Protein AF-A0A962JRB9-F1 (afdb_monomer_lite)

Foldseek 3Di:
DDCVVVVVVVCVVVVVVVVCCVDVVPDDDDDPADPFKDKDKDKDWAFAAFPDDKDADDPVRLVVDDPVPNDRIDGQQAGDWDWDWKDKQNHTPDTDTFFADDPSSNHIGIDTDMDIDTDDDIDMDD

pLDDT: mean 91.59, std 4.96, range [61.94, 97.88]

Sequence (126 aa):
MNKLPQYIAQIVAYGFFMFFIAYLSSSPEWNHTQPEDAMVKVSIRHPGKILGQCRDLSVAEIKNLSPNMKVPQQCPRERSPVRLRIELNDEVLFEESARPSGLQKDGVSTFYARFDIPAGN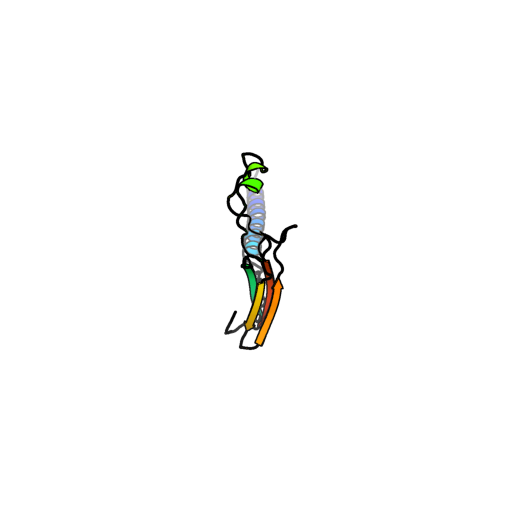HFIKA

Radius of gyration: 31.02 Å; chains: 1; bounding box: 79×18×77 Å

Structure (mmCIF, N/CA/C/O backbone):
data_AF-A0A962JRB9-F1
#
_entry.id   AF-A0A962JRB9-F1
#
loop_
_atom_site.group_PDB
_atom_site.id
_atom_site.type_symbol
_atom_site.label_atom_id
_atom_site.label_alt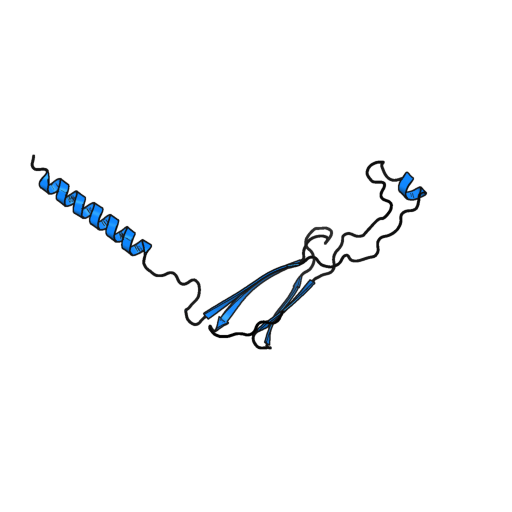_id
_atom_site.label_comp_id
_atom_site.label_asym_id
_atom_site.label_entity_id
_atom_site.label_seq_id
_atom_site.pdbx_PDB_ins_code
_atom_site.Cartn_x
_atom_site.Cartn_y
_atom_site.Cartn_z
_atom_site.occupancy
_atom_site.B_iso_or_equiv
_atom_site.auth_seq_id
_atom_site.auth_comp_id
_atom_site.auth_asym_id
_atom_site.auth_atom_id
_atom_site.pdbx_PDB_model_num
ATOM 1 N N . MET A 1 1 ? 61.220 3.311 -27.568 1.00 61.94 1 MET A N 1
ATOM 2 C CA . MET A 1 1 ? 60.109 2.343 -27.407 1.00 61.94 1 MET A CA 1
ATOM 3 C C . MET A 1 1 ? 58.822 3.021 -27.846 1.00 61.94 1 MET A C 1
ATOM 5 O O . MET A 1 1 ? 58.415 3.983 -27.204 1.00 61.94 1 MET A O 1
ATOM 9 N N . ASN A 1 2 ? 58.223 2.589 -28.956 1.00 77.75 2 ASN A N 1
ATOM 10 C CA . ASN A 1 2 ? 57.042 3.248 -29.517 1.00 77.75 2 ASN A CA 1
ATOM 11 C C . ASN A 1 2 ? 55.833 3.013 -28.603 1.00 77.75 2 ASN A C 1
ATOM 13 O O . ASN 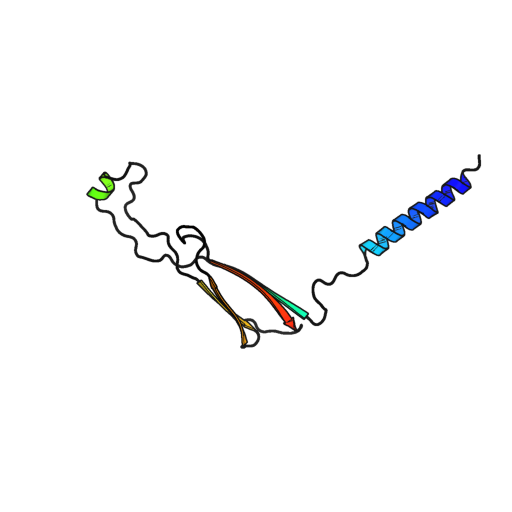A 1 2 ? 55.433 1.876 -28.381 1.00 77.75 2 ASN A O 1
ATOM 17 N N . LYS A 1 3 ? 55.264 4.095 -28.063 1.00 86.94 3 LYS A N 1
ATOM 18 C CA . LYS A 1 3 ? 54.078 4.072 -27.187 1.00 86.94 3 LYS A CA 1
ATOM 19 C C . LYS A 1 3 ? 52.758 3.927 -27.956 1.00 86.94 3 LYS A C 1
ATOM 21 O O . LYS A 1 3 ? 51.720 3.680 -27.357 1.00 86.94 3 LYS A O 1
ATOM 26 N N . LEU A 1 4 ? 52.809 4.030 -29.283 1.00 91.81 4 LEU A N 1
ATOM 27 C CA . LEU A 1 4 ? 51.666 3.906 -30.185 1.00 91.81 4 LEU A CA 1
ATOM 28 C C . LEU A 1 4 ? 50.820 2.626 -29.969 1.00 91.81 4 LEU A C 1
ATOM 30 O O . LEU A 1 4 ? 49.617 2.768 -29.769 1.00 91.81 4 LEU A O 1
ATOM 34 N N . PRO A 1 5 ? 51.387 1.399 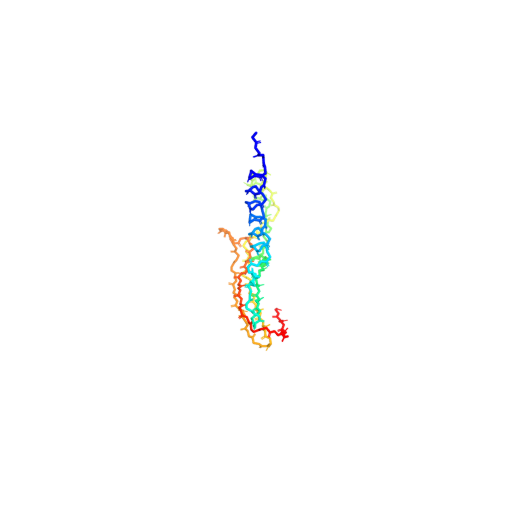-29.926 1.00 93.19 5 PRO A N 1
ATOM 35 C CA . PRO A 1 5 ? 50.598 0.188 -29.672 1.00 93.19 5 PRO A CA 1
ATOM 36 C C . PRO A 1 5 ? 49.934 0.179 -28.289 1.00 93.19 5 PRO A C 1
ATOM 38 O O . PRO A 1 5 ? 48.827 -0.332 -28.143 1.00 93.19 5 PRO A O 1
ATOM 41 N N . GLN A 1 6 ? 50.579 0.779 -27.283 1.00 92.12 6 GLN A N 1
ATOM 42 C CA . GLN A 1 6 ? 50.030 0.880 -25.932 1.00 92.12 6 GLN A CA 1
ATOM 43 C C . GLN A 1 6 ? 48.788 1.783 -25.907 1.00 92.12 6 GLN A C 1
ATOM 45 O O . GLN A 1 6 ? 47.772 1.404 -25.331 1.00 92.12 6 GLN A O 1
ATOM 50 N N . TYR A 1 7 ? 48.845 2.945 -26.567 1.00 95.88 7 TYR A N 1
ATOM 51 C CA . TYR A 1 7 ? 47.695 3.847 -26.651 1.00 95.88 7 TYR A CA 1
ATOM 52 C C . TYR A 1 7 ? 46.540 3.249 -27.455 1.00 95.88 7 TYR A C 1
ATOM 54 O O . TYR A 1 7 ? 45.390 3.393 -27.050 1.00 95.88 7 TYR A O 1
ATOM 62 N N . ILE A 1 8 ? 46.830 2.524 -28.541 1.00 96.44 8 ILE A N 1
ATOM 63 C CA . ILE A 1 8 ? 45.797 1.821 -29.316 1.00 96.44 8 ILE A CA 1
ATOM 64 C C . ILE A 1 8 ? 45.084 0.790 -28.435 1.00 96.44 8 ILE A C 1
ATOM 66 O O . ILE A 1 8 ? 43.860 0.812 -28.345 1.00 96.44 8 ILE A O 1
ATOM 70 N N . ALA A 1 9 ? 45.831 -0.067 -27.732 1.00 95.56 9 ALA A N 1
ATOM 71 C CA . ALA A 1 9 ? 45.240 -1.067 -26.844 1.00 95.56 9 ALA A CA 1
ATOM 72 C C . ALA A 1 9 ? 44.392 -0.431 -25.728 1.00 95.56 9 ALA A C 1
ATOM 74 O O . ALA A 1 9 ? 43.319 -0.936 -25.403 1.00 95.56 9 ALA A O 1
ATOM 75 N N . GLN A 1 10 ? 44.839 0.699 -25.175 1.00 96.00 10 GLN A N 1
ATOM 76 C CA . GLN A 1 10 ? 44.117 1.415 -24.126 1.00 96.00 10 GLN A CA 1
ATOM 77 C C . GLN A 1 10 ? 42.813 2.046 -24.636 1.00 96.00 10 GLN A C 1
ATOM 79 O O . GLN A 1 10 ? 41.786 1.924 -23.972 1.00 96.00 10 GLN A O 1
ATOM 84 N N . ILE A 1 11 ? 42.825 2.662 -25.824 1.00 97.56 11 ILE A N 1
ATOM 85 C CA . ILE A 1 11 ? 41.616 3.202 -26.467 1.00 97.56 11 ILE A CA 1
ATOM 86 C C . ILE A 1 11 ? 40.620 2.079 -26.754 1.00 97.56 11 ILE A C 1
ATOM 88 O O . ILE A 1 11 ? 39.436 2.235 -26.474 1.00 97.56 11 ILE A O 1
ATOM 92 N N . VAL A 1 12 ? 41.087 0.937 -27.264 1.00 97.88 12 VAL A N 1
ATOM 93 C CA . VAL A 1 12 ? 40.224 -0.221 -27.539 1.00 97.88 12 VAL A CA 1
ATOM 94 C C . VAL A 1 12 ? 39.605 -0.755 -26.246 1.00 97.88 12 VAL A C 1
ATOM 96 O O . VAL A 1 12 ? 38.391 -0.936 -26.182 1.00 97.88 12 VAL A O 1
ATOM 99 N N . ALA A 1 13 ? 40.411 -0.956 -25.201 1.00 97.31 13 ALA A N 1
ATOM 100 C CA . ALA A 1 13 ? 39.934 -1.481 -23.926 1.00 97.31 13 ALA A CA 1
ATOM 101 C C . ALA A 1 13 ? 38.920 -0.542 -23.254 1.00 97.31 13 ALA A C 1
ATOM 103 O O . ALA A 1 13 ? 37.847 -0.982 -22.840 1.00 97.31 13 ALA A O 1
ATOM 104 N N . TYR A 1 14 ? 39.223 0.756 -23.177 1.00 97.69 14 TYR A N 1
ATOM 105 C CA . TYR A 1 14 ? 38.309 1.728 -22.579 1.00 97.69 14 TYR A CA 1
ATOM 106 C C . TYR A 1 14 ? 37.089 2.013 -23.446 1.00 97.69 14 TYR A C 1
ATOM 108 O O . TYR A 1 14 ? 36.005 2.182 -22.899 1.00 97.69 14 TYR A O 1
ATOM 116 N N . GLY A 1 15 ? 37.228 2.014 -24.772 1.00 97.81 15 GLY A N 1
ATOM 117 C CA . GLY A 1 15 ? 36.100 2.140 -25.691 1.00 97.81 15 GLY A CA 1
ATOM 118 C C . GLY A 1 15 ? 35.116 0.984 -25.533 1.00 97.81 15 GLY A C 1
ATOM 119 O O . GLY A 1 15 ? 33.917 1.215 -25.406 1.00 97.81 15 GLY A O 1
ATOM 120 N N . PHE A 1 16 ? 35.619 -0.252 -25.445 1.00 97.56 16 PHE A N 1
ATOM 121 C CA . PHE A 1 16 ? 34.787 -1.425 -25.183 1.00 97.56 16 PHE A CA 1
ATOM 122 C C . PHE A 1 16 ? 34.099 -1.327 -23.819 1.00 97.56 16 PHE A C 1
ATOM 124 O O . PHE A 1 16 ? 32.890 -1.503 -23.716 1.00 97.56 16 PHE A O 1
ATOM 131 N N . PHE A 1 17 ? 34.840 -0.968 -22.772 1.00 97.25 17 PHE A N 1
ATOM 132 C CA . PHE A 1 17 ? 34.270 -0.804 -21.436 1.00 97.25 17 PHE A CA 1
ATOM 133 C C . PHE A 1 17 ? 33.175 0.275 -21.392 1.00 97.25 17 PHE A C 1
ATOM 135 O O . PHE A 1 17 ? 32.087 0.038 -20.869 1.00 97.25 17 PHE A O 1
ATOM 142 N N . MET A 1 18 ? 33.429 1.435 -22.001 1.00 97.31 18 MET A N 1
ATOM 143 C CA . MET A 1 18 ? 32.465 2.531 -22.101 1.00 97.31 18 MET A CA 1
ATOM 144 C C . MET A 1 18 ? 31.221 2.120 -22.892 1.00 97.31 18 MET A C 1
ATOM 146 O O . MET A 1 18 ? 30.109 2.451 -22.486 1.00 97.31 18 MET A O 1
ATOM 150 N N . PHE A 1 19 ? 31.393 1.367 -23.981 1.00 96.69 19 PHE A N 1
ATOM 151 C CA . PHE A 1 19 ? 30.285 0.835 -24.770 1.00 96.69 19 PHE A CA 1
ATOM 152 C C . PHE A 1 19 ? 29.384 -0.082 -23.938 1.00 96.69 19 PHE A C 1
ATOM 154 O O . PHE A 1 19 ? 28.172 0.115 -23.923 1.00 96.69 19 PHE A O 1
ATOM 161 N N . PHE A 1 20 ? 29.958 -1.038 -23.202 1.00 96.38 20 PHE A N 1
ATOM 162 C CA . PHE A 1 20 ? 29.174 -1.948 -22.362 1.00 96.38 20 PHE A CA 1
ATOM 163 C C . PHE A 1 20 ? 28.422 -1.210 -21.261 1.00 96.38 20 PHE A C 1
ATOM 165 O O . PHE A 1 20 ? 27.249 -1.496 -21.036 1.00 96.38 20 PHE A O 1
ATOM 172 N N . ILE A 1 21 ? 29.067 -0.236 -20.612 1.00 96.25 21 ILE A N 1
ATOM 173 C CA . ILE A 1 21 ? 28.402 0.602 -19.612 1.00 96.25 21 ILE A CA 1
ATOM 174 C C . ILE A 1 21 ? 27.234 1.359 -20.242 1.00 96.25 21 ILE A C 1
ATOM 176 O O . ILE A 1 21 ? 26.132 1.323 -19.707 1.00 96.25 21 ILE A O 1
ATOM 180 N N . ALA A 1 22 ? 27.448 2.028 -21.375 1.00 95.19 22 ALA A N 1
ATOM 181 C CA . ALA A 1 22 ? 26.401 2.806 -22.028 1.00 95.19 22 ALA A CA 1
ATOM 182 C C . ALA A 1 22 ? 25.224 1.924 -22.473 1.00 95.19 22 ALA A C 1
ATOM 184 O O . ALA A 1 22 ? 24.066 2.263 -22.223 1.00 95.19 22 ALA A O 1
ATOM 185 N N . TYR A 1 23 ? 25.520 0.776 -23.085 1.00 95.62 23 TYR A N 1
ATOM 186 C CA . TYR A 1 23 ? 24.514 -0.157 -23.575 1.00 95.62 23 TYR A CA 1
ATOM 187 C C . TYR A 1 23 ? 23.703 -0.765 -22.429 1.00 95.62 23 TYR A C 1
ATOM 189 O O . TYR A 1 23 ? 22.481 -0.658 -22.436 1.00 95.62 23 TYR A O 1
ATOM 197 N N . LEU A 1 24 ? 24.363 -1.324 -21.410 1.00 94.50 24 LEU A N 1
ATOM 198 C CA . LEU A 1 24 ? 23.682 -1.986 -20.290 1.00 94.50 24 LEU A CA 1
ATOM 199 C C . LEU A 1 24 ? 22.997 -1.008 -19.323 1.00 94.50 24 LEU A C 1
ATOM 201 O O . LEU A 1 24 ? 22.090 -1.401 -18.598 1.00 94.50 24 LEU A O 1
ATOM 205 N N . SER A 1 25 ? 23.418 0.260 -19.295 1.00 91.75 25 SER A N 1
ATOM 206 C CA . SER A 1 25 ? 22.763 1.309 -18.499 1.00 91.75 25 SER A CA 1
ATOM 207 C C . SER A 1 25 ? 21.446 1.784 -19.122 1.00 91.75 25 SER A C 1
ATOM 209 O O . SER A 1 25 ? 20.543 2.215 -18.411 1.00 91.75 25 SER A O 1
ATOM 211 N N . SER A 1 26 ? 21.328 1.716 -20.451 1.00 90.06 26 SER A N 1
ATOM 212 C CA . SER A 1 26 ? 20.148 2.195 -21.186 1.00 90.06 26 SER A CA 1
ATOM 213 C C . SER A 1 26 ? 19.260 1.076 -21.732 1.00 90.06 26 SER A C 1
ATOM 215 O O . SER A 1 26 ? 18.119 1.335 -22.102 1.00 90.06 26 SER A O 1
ATOM 217 N N . SER A 1 27 ? 19.760 -0.159 -21.791 1.00 90.38 27 SER A N 1
ATOM 218 C CA . SER A 1 27 ? 19.054 -1.301 -22.365 1.00 90.38 27 SER A CA 1
ATOM 219 C C . SER A 1 27 ? 19.445 -2.619 -21.677 1.00 90.38 27 SER A C 1
ATOM 221 O O . SER A 1 27 ? 20.585 -2.764 -21.235 1.00 90.38 27 SER A O 1
ATOM 223 N N . PRO A 1 28 ? 18.548 -3.616 -21.619 1.00 86.94 28 PRO A N 1
ATOM 224 C CA . PRO A 1 28 ? 17.155 -3.570 -22.059 1.00 86.94 28 PRO A CA 1
ATOM 225 C C . PRO A 1 28 ? 16.286 -2.704 -21.138 1.00 86.94 28 PRO A C 1
ATOM 227 O O . PRO A 1 28 ? 16.555 -2.569 -19.946 1.00 86.94 28 PRO A O 1
ATOM 230 N N . GLU A 1 29 ? 15.234 -2.120 -21.706 1.00 83.19 29 GLU A N 1
ATOM 231 C CA . GLU A 1 29 ? 14.247 -1.373 -20.932 1.00 83.19 29 GLU A CA 1
ATOM 232 C C . GLU A 1 29 ? 13.501 -2.331 -19.996 1.00 83.19 29 GLU A C 1
ATOM 234 O O . GLU A 1 29 ? 12.936 -3.341 -20.425 1.00 83.19 29 GLU A O 1
ATOM 239 N N . TRP A 1 30 ? 13.545 -2.042 -18.696 1.00 81.75 30 TRP A N 1
ATOM 240 C CA . TRP A 1 30 ? 12.871 -2.848 -17.687 1.00 81.75 30 TRP A CA 1
ATOM 241 C C . TRP A 1 30 ? 11.462 -2.313 -17.439 1.00 81.75 30 TRP A C 1
ATOM 243 O O . TRP A 1 30 ? 11.273 -1.304 -16.753 1.00 81.75 30 TRP A O 1
ATOM 253 N N . ASN A 1 31 ? 10.466 -3.030 -17.953 1.00 83.12 31 ASN A N 1
ATOM 254 C CA . ASN A 1 31 ? 9.063 -2.749 -17.682 1.00 83.12 31 ASN A CA 1
ATOM 255 C C . ASN A 1 31 ? 8.603 -3.548 -16.458 1.00 83.12 31 ASN A C 1
ATOM 257 O O . ASN A 1 31 ? 8.663 -4.774 -16.443 1.00 83.12 31 ASN A O 1
ATOM 261 N N . HIS A 1 32 ? 8.145 -2.846 -15.417 1.00 79.50 32 HIS A N 1
ATOM 262 C CA . HIS A 1 32 ? 7.639 -3.478 -14.189 1.00 79.50 32 HIS A CA 1
ATOM 263 C C . HIS A 1 32 ? 6.321 -4.232 -14.405 1.00 79.50 32 HIS A C 1
ATOM 265 O O . HIS A 1 32 ? 6.014 -5.149 -13.647 1.00 79.50 32 HIS A O 1
ATOM 271 N N . THR A 1 33 ? 5.567 -3.831 -15.423 1.00 82.62 33 THR A N 1
ATOM 272 C CA . THR A 1 33 ? 4.276 -4.395 -15.803 1.00 82.62 33 THR A CA 1
ATOM 273 C C . THR A 1 33 ? 4.270 -4.551 -17.322 1.00 82.62 33 THR A C 1
ATOM 275 O O . THR A 1 33 ? 4.914 -3.758 -18.015 1.00 82.62 33 THR A O 1
ATOM 278 N N . GLN A 1 34 ? 3.601 -5.579 -17.848 1.00 83.25 34 GLN A N 1
ATOM 279 C CA . GLN A 1 34 ? 3.457 -5.725 -19.298 1.00 83.25 34 GLN A CA 1
ATOM 280 C C . GLN A 1 34 ? 2.677 -4.526 -19.863 1.00 83.25 34 GLN A C 1
ATOM 282 O O . GLN A 1 34 ? 1.847 -3.977 -19.145 1.00 83.25 34 GLN A O 1
ATOM 287 N N . PRO A 1 35 ? 2.907 -4.107 -21.120 1.00 82.12 35 PRO A N 1
ATOM 288 C CA . PRO A 1 35 ? 2.244 -2.928 -21.690 1.00 82.12 35 PRO A CA 1
ATOM 289 C C . PRO A 1 35 ? 0.710 -2.994 -21.645 1.00 82.12 35 PRO A C 1
ATOM 291 O O . PRO A 1 35 ? 0.049 -1.966 -21.525 1.00 82.12 35 PRO A O 1
ATOM 294 N N . GLU A 1 36 ? 0.170 -4.212 -21.716 1.00 87.50 36 GLU A N 1
ATOM 295 C CA . GLU A 1 36 ? -1.266 -4.508 -21.732 1.00 87.50 36 GLU A CA 1
ATOM 296 C C . GLU A 1 36 ? -1.868 -4.660 -20.325 1.00 87.50 36 GLU A C 1
ATOM 298 O O . GLU A 1 36 ? -3.086 -4.760 -20.183 1.00 87.50 36 GLU A O 1
ATOM 303 N N . ASP A 1 37 ? -1.023 -4.674 -19.292 1.00 89.62 37 ASP A N 1
A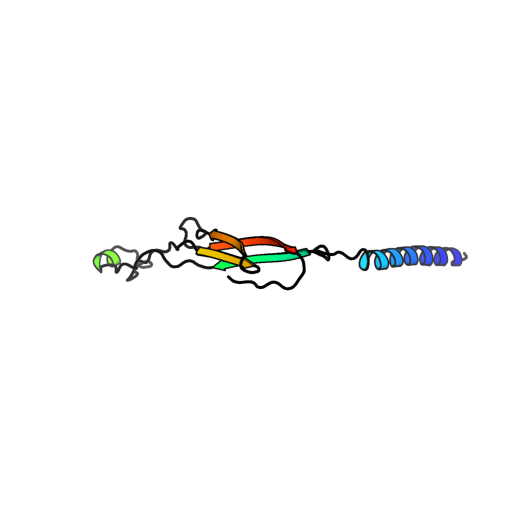TOM 304 C CA . ASP A 1 37 ? -1.399 -4.900 -17.904 1.00 89.62 37 ASP A CA 1
ATOM 305 C C . ASP A 1 37 ? -1.167 -3.618 -17.082 1.00 89.62 37 ASP A C 1
ATOM 307 O O . ASP A 1 37 ? -0.220 -2.853 -17.270 1.00 89.62 37 ASP A O 1
ATOM 311 N N . ALA A 1 38 ? -2.023 -3.390 -16.100 1.00 90.88 38 ALA A N 1
ATOM 312 C CA . ALA A 1 38 ? -1.880 -2.392 -15.056 1.00 90.88 38 ALA A CA 1
ATOM 313 C C . ALA A 1 38 ? -1.944 -3.082 -13.688 1.00 90.88 38 ALA A C 1
ATOM 315 O O . ALA A 1 38 ? -2.482 -4.172 -13.542 1.00 90.88 38 ALA A O 1
ATOM 316 N N . MET A 1 39 ? -1.392 -2.448 -12.653 1.00 92.19 39 MET A N 1
ATOM 317 C CA . MET A 1 39 ? -1.386 -3.014 -11.302 1.00 92.19 39 MET A CA 1
ATOM 318 C C . MET A 1 39 ? -2.126 -2.094 -10.332 1.00 92.19 39 MET A C 1
ATOM 320 O O . MET A 1 39 ? -1.752 -0.933 -10.153 1.00 92.19 39 MET A O 1
ATOM 324 N N . VAL A 1 40 ? -3.105 -2.644 -9.616 1.00 92.25 40 VAL A N 1
ATOM 325 C CA . VAL A 1 40 ? -3.749 -1.999 -8.466 1.00 92.25 40 VAL A CA 1
ATOM 326 C C . VAL A 1 40 ? -3.133 -2.546 -7.185 1.00 92.25 40 VAL A C 1
ATOM 328 O O . VAL A 1 40 ? -3.167 -3.745 -6.913 1.00 92.25 40 VAL A O 1
ATOM 331 N N . LYS A 1 41 ? -2.563 -1.656 -6.365 1.00 94.31 41 LYS A N 1
ATOM 332 C CA . LYS A 1 41 ? -1.950 -2.008 -5.079 1.00 94.31 41 LYS A CA 1
ATOM 333 C C . LYS A 1 41 ? -2.724 -1.384 -3.929 1.00 94.31 41 LYS A C 1
ATOM 335 O O . LYS A 1 41 ? -2.776 -0.166 -3.789 1.00 94.31 41 LYS A O 1
ATOM 340 N N . VAL A 1 42 ? -3.247 -2.236 -3.060 1.00 94.75 42 VAL A N 1
ATOM 341 C CA . VAL A 1 42 ? -3.929 -1.854 -1.826 1.00 94.75 42 VAL A CA 1
ATOM 342 C C . VAL A 1 42 ? -2.911 -1.879 -0.698 1.00 94.75 42 VAL A C 1
ATOM 344 O O . VAL A 1 42 ? -2.278 -2.902 -0.454 1.00 94.75 42 VAL A O 1
ATOM 347 N N . SER A 1 43 ? -2.737 -0.751 -0.015 1.00 95.38 43 SER A N 1
ATOM 348 C CA . SER A 1 43 ? -1.852 -0.629 1.146 1.00 95.38 43 SER A CA 1
ATOM 349 C C . SER A 1 43 ? -2.477 0.326 2.156 1.00 95.38 43 SER A C 1
ATOM 351 O O . SER A 1 43 ? -2.157 1.514 2.186 1.00 95.38 43 SER A O 1
ATOM 353 N N . ILE A 1 44 ? -3.394 -0.190 2.973 1.00 94.50 44 ILE A N 1
ATOM 354 C CA . ILE A 1 44 ? -4.172 0.612 3.922 1.00 94.50 44 ILE A CA 1
ATOM 355 C C . ILE A 1 44 ? -3.830 0.202 5.348 1.00 94.50 44 ILE A C 1
ATOM 357 O O . ILE A 1 44 ? -3.760 -0.980 5.676 1.00 94.50 44 ILE A O 1
ATOM 361 N N . ARG A 1 45 ? -3.657 1.197 6.219 1.00 95.25 45 ARG A N 1
ATOM 362 C CA . ARG A 1 45 ? -3.572 1.023 7.670 1.00 95.25 45 ARG A CA 1
ATOM 363 C C . ARG A 1 45 ? -4.668 1.852 8.307 1.00 95.25 45 ARG A C 1
ATOM 365 O O . ARG A 1 45 ? -4.610 3.077 8.257 1.00 95.25 45 ARG A O 1
ATOM 372 N N . HIS A 1 46 ? -5.658 1.190 8.892 1.00 95.31 46 HIS A N 1
ATOM 373 C CA . HIS A 1 46 ? -6.788 1.866 9.509 1.00 95.31 46 HIS A CA 1
ATOM 374 C C . HIS A 1 46 ? -7.024 1.349 10.934 1.00 95.31 46 HIS A C 1
ATOM 376 O O . HIS A 1 46 ? -7.162 0.139 11.140 1.00 95.31 46 HIS A O 1
ATOM 382 N N . PRO A 1 47 ? -7.050 2.232 11.944 1.00 92.81 47 PRO A N 1
ATOM 383 C CA . PRO A 1 47 ? -7.432 1.845 13.290 1.00 92.81 47 PRO A CA 1
ATOM 384 C C . PRO A 1 47 ? -8.941 1.592 13.386 1.00 92.81 47 PRO A C 1
ATOM 386 O O . PRO A 1 47 ? -9.739 2.475 13.089 1.00 92.81 47 PRO A O 1
ATOM 389 N N . GLY A 1 48 ? -9.333 0.425 13.896 1.00 92.44 48 GLY A N 1
ATOM 390 C CA . GLY A 1 48 ? -10.717 0.182 14.300 1.00 92.44 48 GLY A CA 1
ATOM 391 C C . GLY A 1 48 ? -11.162 1.065 15.471 1.00 92.44 48 GLY A C 1
ATOM 392 O O . GLY A 1 48 ? -10.342 1.684 16.168 1.00 92.44 48 GLY A O 1
ATOM 393 N N . LYS A 1 49 ? -12.476 1.089 15.715 1.00 93.06 49 LYS A N 1
ATOM 394 C CA . LYS A 1 49 ? -13.076 1.768 16.873 1.00 93.06 49 LYS A CA 1
ATOM 395 C C . LYS A 1 49 ? -12.783 0.979 18.146 1.00 93.06 49 LYS A C 1
ATOM 397 O O . LYS A 1 49 ? -12.672 -0.239 18.090 1.00 93.06 49 LYS A O 1
ATOM 402 N N . ILE A 1 50 ? -12.668 1.652 19.287 1.00 91.31 50 ILE A N 1
ATOM 403 C CA . ILE A 1 50 ? -12.482 0.970 20.575 1.00 91.31 50 ILE A CA 1
ATOM 404 C C . ILE A 1 50 ? -13.739 0.153 20.896 1.00 91.31 50 ILE A C 1
ATOM 406 O O . ILE A 1 50 ? -14.859 0.649 20.759 1.00 91.31 50 ILE A O 1
ATOM 410 N N . LEU A 1 51 ? -13.547 -1.102 21.298 1.00 89.62 51 LEU A N 1
ATOM 411 C CA . LEU A 1 51 ? -14.614 -1.990 21.736 1.00 89.62 51 LEU A CA 1
ATOM 412 C C . LEU A 1 51 ? -14.820 -1.839 23.244 1.00 89.62 51 LEU A C 1
ATOM 414 O O . LEU A 1 51 ? -13.963 -2.207 24.042 1.00 89.62 51 LEU A O 1
ATOM 418 N N . GLY A 1 52 ? -15.988 -1.322 23.621 1.00 86.88 52 GLY A N 1
ATOM 419 C CA . GLY A 1 52 ? -16.431 -1.200 25.009 1.00 86.88 52 GLY A CA 1
ATOM 420 C C . GLY A 1 52 ? -16.510 0.241 25.508 1.00 86.88 52 GLY A C 1
ATOM 421 O O . GLY A 1 52 ? -16.064 1.183 24.856 1.00 86.88 52 GLY A O 1
ATOM 422 N N . GLN A 1 53 ? -17.138 0.403 26.670 1.00 85.62 53 GLN A N 1
ATOM 423 C CA . GLN A 1 53 ? -17.322 1.697 27.320 1.00 85.62 53 GLN A CA 1
ATOM 424 C C . GLN A 1 53 ? -16.217 1.928 28.348 1.00 85.62 53 GLN A C 1
ATOM 426 O O . GLN A 1 53 ? -15.731 0.987 28.978 1.00 85.62 53 GLN A O 1
ATOM 431 N N . CYS A 1 54 ? -15.831 3.187 28.529 1.00 88.56 54 CYS A N 1
ATOM 432 C CA . CYS A 1 54 ? -14.991 3.565 29.654 1.00 88.56 54 CYS A CA 1
ATOM 433 C C . CYS A 1 54 ? -15.799 3.444 30.948 1.00 88.56 54 CYS A C 1
ATOM 435 O O . CYS A 1 54 ? -16.949 3.875 31.006 1.00 88.56 54 CYS A O 1
ATOM 437 N N . ARG A 1 55 ? -15.191 2.852 31.976 1.00 90.50 55 ARG A N 1
ATOM 438 C CA . ARG A 1 55 ? -15.787 2.721 33.305 1.00 90.50 55 ARG A CA 1
ATOM 439 C C . ARG A 1 55 ? -15.172 3.747 34.248 1.00 90.50 55 ARG A C 1
ATOM 441 O O . ARG A 1 55 ? -13.948 3.797 34.373 1.00 90.50 55 ARG A O 1
ATOM 448 N N . ASP A 1 56 ? -16.014 4.505 34.941 1.00 90.50 56 ASP A N 1
ATOM 449 C CA . ASP A 1 56 ? -15.587 5.359 36.049 1.00 90.50 56 ASP A CA 1
ATOM 450 C C . ASP A 1 56 ? -15.134 4.504 37.238 1.00 90.50 56 ASP A C 1
ATOM 452 O O . ASP A 1 56 ? -15.803 3.543 37.633 1.00 90.50 56 ASP A O 1
ATOM 456 N N . LEU A 1 57 ? -13.978 4.843 37.804 1.00 88.00 57 LEU A N 1
ATOM 457 C CA . LEU A 1 57 ? -13.438 4.181 38.986 1.00 88.00 57 LEU A CA 1
ATOM 458 C C . LEU A 1 57 ? -13.923 4.896 40.249 1.00 88.00 57 LEU A C 1
ATOM 460 O O . LEU A 1 57 ? -13.868 6.121 40.356 1.00 88.00 57 LEU A O 1
ATOM 464 N N . SER A 1 58 ? -14.368 4.129 41.241 1.00 88.56 58 SER A N 1
ATOM 465 C CA . SER A 1 58 ? -14.743 4.682 42.541 1.00 88.56 58 SER A CA 1
ATOM 466 C C . SER A 1 58 ? -13.515 5.176 43.317 1.00 88.56 58 SER A C 1
ATOM 468 O O . SER A 1 58 ? -12.393 4.698 43.143 1.00 88.56 58 SER A O 1
ATOM 470 N N . VAL A 1 59 ? -13.722 6.103 44.257 1.00 88.44 59 VAL A N 1
ATOM 471 C CA . VAL A 1 59 ? -12.637 6.659 45.092 1.00 88.44 59 VAL A CA 1
ATOM 472 C C . VAL A 1 59 ? -11.907 5.568 45.893 1.00 88.44 59 VAL A C 1
ATOM 474 O O . VAL A 1 59 ? -10.701 5.674 46.121 1.00 88.44 59 VAL A O 1
ATOM 477 N N . ALA A 1 60 ? -12.615 4.511 46.305 1.00 87.56 60 ALA A N 1
ATOM 478 C CA . ALA A 1 60 ? -12.026 3.371 47.004 1.00 87.56 60 ALA A CA 1
ATOM 479 C C . ALA A 1 60 ? -11.087 2.561 46.092 1.00 87.56 60 ALA A C 1
ATOM 481 O O . ALA A 1 60 ? -9.969 2.241 46.493 1.00 87.56 60 ALA A O 1
ATOM 482 N N . GLU A 1 61 ? -11.496 2.298 44.848 1.00 85.81 61 GLU A N 1
ATOM 483 C CA . GLU A 1 61 ? -10.662 1.614 43.852 1.00 85.81 61 GLU A CA 1
ATOM 484 C C . GLU A 1 61 ? -9.421 2.445 43.496 1.00 85.81 61 GLU A C 1
ATOM 486 O O . GLU A 1 61 ? -8.313 1.914 43.472 1.00 85.81 61 GLU A O 1
ATOM 491 N N . ILE A 1 62 ? -9.573 3.762 43.312 1.00 87.38 62 ILE A N 1
ATOM 492 C CA . ILE A 1 62 ? -8.453 4.666 43.004 1.00 87.38 62 ILE A CA 1
ATOM 493 C C . ILE A 1 62 ? -7.434 4.709 44.150 1.00 87.38 62 ILE A C 1
ATOM 495 O O . ILE A 1 62 ? -6.229 4.786 43.911 1.00 87.38 62 ILE A O 1
ATOM 499 N N . LYS A 1 63 ? -7.880 4.643 45.410 1.00 88.31 63 LYS A N 1
ATOM 500 C CA . LYS A 1 63 ? -6.967 4.601 46.564 1.00 88.31 63 LYS A CA 1
ATOM 501 C C . LYS A 1 63 ? -6.144 3.315 46.622 1.00 88.31 63 LYS A C 1
ATOM 503 O O . LYS A 1 63 ? -4.995 3.388 47.049 1.00 88.31 63 LYS A O 1
ATOM 508 N N . ASN A 1 64 ? -6.708 2.195 46.168 1.00 90.50 64 ASN A N 1
ATOM 509 C CA . ASN A 1 64 ? -6.017 0.907 46.094 1.00 90.50 64 ASN A CA 1
ATOM 510 C C . ASN A 1 64 ? -5.020 0.818 44.927 1.00 90.50 64 ASN A C 1
ATOM 512 O O . ASN A 1 64 ? -4.150 -0.051 44.936 1.00 90.50 64 ASN A O 1
ATOM 516 N N . LEU A 1 65 ? -5.112 1.706 43.933 1.00 88.62 65 LEU A N 1
ATOM 517 C CA . LEU A 1 65 ? -4.131 1.789 42.852 1.00 88.62 65 LEU A CA 1
ATOM 518 C C . LEU A 1 65 ? -2.825 2.437 43.332 1.00 88.62 65 LEU A C 1
ATOM 520 O O . LEU A 1 65 ? -2.809 3.334 44.183 1.00 88.62 65 LEU A O 1
ATOM 524 N N . SER A 1 66 ? -1.709 2.009 42.736 1.00 89.62 66 SER A N 1
ATOM 525 C CA . SER A 1 66 ? -0.406 2.627 42.983 1.00 89.62 66 SER A CA 1
ATOM 526 C C . SER A 1 66 ? -0.429 4.112 42.585 1.00 89.62 66 SER A C 1
ATOM 528 O O . SER A 1 66 ? -1.179 4.484 41.680 1.00 89.62 66 SER A O 1
ATOM 530 N N . PRO A 1 67 ? 0.381 4.983 43.218 1.00 89.50 67 PRO A N 1
ATOM 531 C CA . PRO A 1 67 ? 0.324 6.431 42.992 1.00 89.50 67 PRO A CA 1
ATOM 532 C C . PRO A 1 67 ? 0.380 6.854 41.516 1.00 89.50 67 PRO A C 1
ATOM 534 O O . PRO A 1 67 ? -0.319 7.784 41.130 1.00 89.50 67 PRO A O 1
ATOM 537 N N . ASN A 1 68 ? 1.138 6.129 40.686 1.00 91.12 68 ASN A N 1
ATOM 538 C CA . ASN A 1 68 ? 1.339 6.440 39.266 1.00 91.12 68 ASN A CA 1
ATOM 539 C C . ASN A 1 68 ? 0.213 5.929 38.348 1.00 91.12 68 ASN A C 1
ATOM 541 O O . ASN A 1 68 ? 0.186 6.268 37.171 1.00 91.12 68 ASN A O 1
ATOM 545 N N . MET A 1 69 ? -0.694 5.095 38.865 1.00 84.88 69 MET A N 1
ATOM 546 C CA . MET A 1 69 ? -1.761 4.439 38.098 1.00 84.88 69 MET A CA 1
ATOM 547 C C . MET A 1 69 ? -3.156 4.953 38.481 1.00 84.88 69 MET A C 1
ATOM 549 O O . MET A 1 69 ? -4.160 4.387 38.053 1.00 84.88 69 MET A O 1
ATOM 553 N N . LYS A 1 70 ? -3.242 6.013 39.297 1.00 89.12 70 LYS A N 1
ATOM 554 C CA . LYS A 1 70 ? -4.505 6.619 39.743 1.00 89.12 70 LYS A CA 1
ATOM 555 C C . LYS A 1 70 ? -5.153 7.409 38.611 1.00 89.12 70 LYS A C 1
ATOM 557 O O . LYS A 1 70 ? -4.966 8.616 38.494 1.00 89.12 70 LYS A O 1
ATOM 562 N N . VAL A 1 71 ? -5.917 6.710 37.782 1.00 87.81 71 VAL A N 1
ATOM 563 C CA . VAL A 1 71 ? -6.740 7.298 36.722 1.00 87.81 71 VAL A CA 1
ATOM 564 C C . VAL A 1 71 ? -8.211 7.337 37.148 1.00 87.81 71 VAL A C 1
ATOM 566 O O . VAL A 1 71 ? -8.657 6.434 37.855 1.00 87.81 71 VAL A O 1
ATOM 569 N N . PRO A 1 72 ? -8.981 8.363 36.745 1.00 85.06 72 PRO A N 1
ATOM 570 C CA . PRO A 1 72 ? -10.403 8.461 37.080 1.00 85.06 72 PRO A CA 1
ATOM 571 C C . PRO A 1 72 ? -11.269 7.476 36.280 1.00 85.06 72 PRO A C 1
ATOM 573 O O . PRO A 1 72 ? -12.323 7.058 36.751 1.00 85.06 72 PRO A O 1
ATOM 576 N N . GLN A 1 73 ? -10.817 7.083 35.085 1.00 88.38 73 GLN A N 1
ATOM 577 C CA . GLN A 1 73 ? -11.536 6.192 34.178 1.00 88.38 73 GLN A CA 1
ATOM 578 C C . GLN A 1 73 ? -10.639 5.070 33.667 1.00 88.38 73 GLN A C 1
ATOM 580 O O . GLN A 1 73 ? -9.466 5.281 33.355 1.00 88.38 73 GLN A O 1
ATOM 585 N N . GLN A 1 74 ? -11.223 3.882 33.532 1.00 88.31 74 GLN A N 1
ATOM 586 C CA . GLN A 1 74 ? -10.595 2.717 32.927 1.00 88.31 74 GLN A CA 1
ATOM 587 C C . GLN A 1 74 ? -11.286 2.403 31.597 1.00 88.31 74 GLN A C 1
ATOM 589 O O . GLN A 1 74 ? -12.434 1.958 31.572 1.00 88.31 74 GLN A O 1
ATOM 594 N N . CYS A 1 75 ? -10.579 2.632 30.489 1.00 88.56 75 CYS A N 1
ATOM 595 C CA . CYS A 1 75 ? -11.075 2.339 29.146 1.00 88.56 75 CYS A CA 1
ATOM 596 C C . CYS A 1 75 ? -10.448 1.048 28.594 1.00 88.56 75 CYS A C 1
ATOM 598 O O . CYS A 1 75 ? -9.238 0.841 28.751 1.00 88.56 75 CYS A O 1
ATOM 600 N N . PRO A 1 76 ? -11.230 0.196 27.911 1.00 90.38 76 PRO A N 1
ATOM 601 C CA . PRO A 1 76 ? -10.680 -0.915 27.148 1.00 90.38 76 PRO A CA 1
ATOM 602 C C . PRO A 1 76 ? -9.830 -0.392 25.983 1.00 90.38 76 PRO A C 1
ATOM 604 O O . PRO A 1 76 ? -10.064 0.692 25.450 1.00 90.38 76 PRO A O 1
ATOM 607 N N . ARG A 1 77 ? -8.812 -1.166 25.601 1.00 90.62 77 ARG A N 1
ATOM 608 C CA . ARG A 1 77 ? -7.883 -0.818 24.511 1.00 90.62 77 ARG A CA 1
ATOM 609 C C . ARG A 1 77 ? -8.136 -1.606 23.226 1.00 90.62 77 ARG A C 1
ATOM 611 O O . ARG A 1 77 ? -7.637 -1.213 22.175 1.00 90.62 77 ARG A O 1
ATOM 618 N N . GLU A 1 78 ? -8.884 -2.703 23.316 1.00 93.12 78 GLU A N 1
ATOM 619 C CA . GLU A 1 78 ? -9.210 -3.573 22.185 1.00 93.12 78 GLU A CA 1
ATOM 620 C C . GLU A 1 78 ? -9.995 -2.800 21.117 1.00 93.12 78 GLU A C 1
ATOM 622 O O . GLU A 1 78 ? -10.865 -1.983 21.430 1.00 93.12 78 GLU A O 1
ATOM 627 N N . ARG A 1 79 ? -9.679 -3.047 19.843 1.00 94.25 79 ARG A N 1
ATOM 628 C CA . ARG A 1 79 ? -10.313 -2.384 18.701 1.00 94.25 79 ARG A CA 1
ATOM 629 C C . ARG A 1 79 ? -11.193 -3.331 17.891 1.00 94.25 79 ARG A C 1
ATOM 631 O O . ARG A 1 79 ? -11.021 -4.547 17.890 1.00 94.25 79 ARG A O 1
ATOM 638 N N . SER A 1 80 ? -12.135 -2.755 17.155 1.00 94.44 80 SER A N 1
ATOM 639 C CA . SER A 1 80 ? -12.992 -3.473 16.223 1.00 94.44 80 SER A CA 1
ATOM 640 C C . SER A 1 80 ? -12.198 -3.901 14.985 1.00 94.44 80 SER A C 1
ATOM 642 O O . SER A 1 80 ? -11.337 -3.147 14.524 1.00 94.44 80 SER A O 1
ATOM 644 N N . PRO A 1 81 ? -12.505 -5.058 14.378 1.00 94.94 81 PRO A N 1
ATOM 645 C CA . PRO A 1 81 ? -12.057 -5.354 13.024 1.00 94.94 81 PRO A CA 1
ATOM 646 C C . PRO A 1 81 ? -12.505 -4.262 12.046 1.00 94.94 81 PRO A C 1
ATOM 648 O O . PRO A 1 81 ? -13.547 -3.630 12.237 1.00 94.94 81 PRO A O 1
ATOM 651 N N . VAL A 1 82 ? -11.715 -4.052 10.999 1.00 96.25 82 VAL A N 1
ATOM 652 C CA . VAL A 1 82 ? -12.044 -3.150 9.890 1.00 96.25 82 VAL A CA 1
ATOM 653 C C . VAL A 1 82 ? -12.354 -4.018 8.680 1.00 96.25 82 VAL A C 1
ATOM 655 O O . VAL A 1 82 ? -11.646 -4.995 8.448 1.00 96.25 82 VAL A O 1
ATOM 658 N N . ARG A 1 83 ? -13.394 -3.674 7.916 1.00 96.44 83 ARG A N 1
ATOM 659 C CA . ARG A 1 83 ? -13.709 -4.298 6.625 1.00 96.44 83 ARG A CA 1
ATOM 660 C C . ARG A 1 83 ? -13.350 -3.320 5.518 1.00 96.44 83 ARG A C 1
ATOM 662 O O . ARG A 1 83 ? -13.719 -2.153 5.610 1.00 96.44 83 ARG A O 1
ATOM 669 N N . LEU A 1 84 ? -12.634 -3.798 4.512 1.00 95.88 84 LEU A N 1
ATOM 670 C CA . LEU A 1 84 ? -12.302 -3.053 3.308 1.00 95.88 84 LEU A CA 1
ATOM 671 C C . LEU A 1 84 ? -12.932 -3.777 2.126 1.00 95.88 84 LEU A C 1
ATOM 673 O O . LEU A 1 84 ? -12.714 -4.976 1.966 1.00 95.88 84 LEU A O 1
ATOM 677 N N . ARG A 1 85 ? -13.702 -3.046 1.323 1.00 96.50 85 ARG A N 1
ATOM 678 C CA . ARG A 1 85 ? -14.211 -3.501 0.034 1.00 96.50 85 ARG A CA 1
ATOM 679 C C . ARG A 1 85 ? -13.721 -2.524 -1.023 1.00 96.50 85 ARG A C 1
ATOM 681 O O . ARG A 1 85 ? -13.761 -1.326 -0.797 1.00 96.50 85 ARG A O 1
ATOM 688 N N . ILE A 1 86 ? -13.236 -3.038 -2.140 1.00 95.38 86 ILE A N 1
ATOM 689 C CA . ILE A 1 86 ? -12.804 -2.248 -3.286 1.00 95.38 86 ILE A CA 1
ATOM 690 C C . ILE A 1 86 ? -13.494 -2.823 -4.507 1.00 95.38 86 ILE A C 1
ATOM 692 O O . ILE A 1 86 ? -13.418 -4.026 -4.762 1.00 95.38 86 ILE A O 1
ATOM 696 N N . GLU A 1 87 ? -14.154 -1.948 -5.246 1.00 95.88 87 GLU A N 1
ATOM 697 C CA . GLU A 1 87 ? -14.847 -2.263 -6.483 1.00 95.88 87 GLU A CA 1
ATOM 698 C C . GLU A 1 87 ? -14.115 -1.601 -7.654 1.00 95.88 87 GLU A C 1
ATOM 700 O O . GLU A 1 87 ? -13.733 -0.428 -7.588 1.00 95.88 87 GLU A O 1
ATOM 705 N N . LEU A 1 88 ? -13.912 -2.371 -8.719 1.00 94.44 88 LEU A N 1
ATOM 706 C CA . LEU A 1 88 ? -13.345 -1.940 -9.986 1.00 94.44 88 LEU A CA 1
ATOM 707 C C . LEU A 1 88 ? -14.426 -2.114 -11.049 1.00 94.44 88 LEU A C 1
ATOM 709 O O . LEU A 1 88 ? -14.867 -3.231 -11.290 1.00 94.44 88 LEU A O 1
ATOM 713 N N . ASN A 1 89 ? -14.853 -1.023 -11.685 1.00 93.88 89 ASN A N 1
ATOM 714 C CA . ASN A 1 89 ? -15.921 -1.052 -12.692 1.00 93.88 89 ASN A CA 1
ATOM 715 C C . ASN A 1 89 ? -17.207 -1.745 -12.189 1.00 93.88 89 ASN A C 1
ATOM 717 O O . ASN A 1 89 ? -17.801 -2.547 -12.900 1.00 93.88 89 ASN A O 1
ATOM 721 N N . ASP A 1 90 ? -17.608 -1.439 -10.950 1.00 93.56 90 ASP A N 1
ATOM 722 C CA . ASP A 1 90 ? -18.776 -2.014 -10.259 1.00 93.56 90 ASP A CA 1
ATOM 723 C C . ASP A 1 90 ? -18.680 -3.524 -9.932 1.00 93.56 90 ASP A C 1
ATOM 725 O O . ASP A 1 90 ? -19.619 -4.099 -9.380 1.00 93.56 90 ASP A O 1
ATOM 729 N N . GLU A 1 91 ? -17.530 -4.161 -10.180 1.00 93.50 91 GLU A N 1
ATOM 730 C CA . GLU A 1 91 ? -17.223 -5.525 -9.738 1.00 93.50 91 GLU A CA 1
ATOM 731 C C . GLU A 1 91 ? -16.314 -5.517 -8.505 1.00 93.50 91 GLU A C 1
ATOM 733 O O . GLU A 1 91 ? -15.385 -4.717 -8.396 1.00 93.50 91 GLU A O 1
ATOM 738 N N . VAL A 1 92 ? -16.550 -6.426 -7.556 1.00 94.38 92 VAL A N 1
ATOM 739 C CA . VAL A 1 92 ? -15.737 -6.512 -6.333 1.00 94.38 92 VAL A CA 1
ATOM 740 C C . VAL A 1 92 ? -14.351 -7.065 -6.673 1.00 94.38 92 VAL A C 1
ATOM 742 O O . VAL A 1 92 ? -14.202 -8.252 -6.952 1.00 94.38 92 VAL A O 1
ATOM 745 N N . LEU A 1 93 ? -13.332 -6.210 -6.587 1.00 94.44 93 LEU A N 1
ATOM 746 C CA . LEU A 1 93 ? -11.929 -6.575 -6.794 1.00 94.44 93 LEU A CA 1
ATOM 747 C C . LEU A 1 93 ? -11.303 -7.151 -5.519 1.00 94.44 93 LEU A C 1
ATOM 749 O O . LEU A 1 93 ? -10.513 -8.091 -5.568 1.00 94.44 93 LEU A O 1
ATOM 753 N N . PHE A 1 94 ? -11.637 -6.574 -4.363 1.00 95.19 94 PHE A N 1
ATOM 754 C CA . PHE A 1 94 ? -11.088 -6.988 -3.077 1.00 95.19 94 PHE A CA 1
ATOM 755 C C . PHE A 1 94 ? -12.110 -6.806 -1.967 1.00 95.19 94 PHE A C 1
ATOM 757 O O . PHE A 1 94 ? -12.726 -5.750 -1.853 1.00 95.19 94 PHE A O 1
ATOM 764 N N . GLU A 1 95 ? -12.254 -7.809 -1.108 1.00 95.81 95 GLU A N 1
ATOM 765 C CA . GLU A 1 95 ? -13.074 -7.700 0.088 1.00 95.81 95 GLU A CA 1
ATOM 766 C C . GLU A 1 95 ? -12.481 -8.533 1.223 1.00 95.81 95 GLU A C 1
ATOM 768 O O . GLU A 1 95 ? -12.456 -9.761 1.166 1.00 95.81 95 GLU A O 1
ATOM 773 N N . GLU A 1 96 ? -12.013 -7.866 2.276 1.00 94.81 96 GLU A N 1
ATOM 774 C CA . GLU A 1 96 ? -11.425 -8.533 3.437 1.00 94.81 96 GLU A CA 1
ATOM 775 C C . GLU A 1 96 ? -11.781 -7.801 4.736 1.00 94.81 96 GLU A C 1
ATOM 777 O O . GLU A 1 96 ? -11.996 -6.588 4.769 1.00 94.81 96 GLU A O 1
ATOM 782 N N . SER A 1 97 ? -11.827 -8.547 5.840 1.00 96.00 97 SER A N 1
ATOM 783 C CA . SER A 1 97 ? -11.935 -7.999 7.191 1.00 96.00 97 SER A CA 1
ATOM 784 C C . SER A 1 97 ? -10.652 -8.260 7.978 1.00 96.00 97 SER A C 1
ATOM 786 O O . SER A 1 97 ? -10.434 -9.370 8.463 1.00 96.00 97 SER A O 1
ATOM 788 N N . ALA A 1 98 ? -9.848 -7.222 8.199 1.00 94.94 98 ALA A N 1
ATOM 789 C CA . ALA A 1 98 ? -8.612 -7.313 8.966 1.00 94.94 98 ALA A CA 1
ATOM 790 C C . ALA A 1 98 ? -8.858 -7.058 10.461 1.00 94.94 98 ALA A C 1
ATOM 792 O O . ALA A 1 98 ? -9.387 -6.015 10.873 1.00 94.94 98 ALA A O 1
ATOM 793 N N . ARG A 1 99 ? -8.429 -8.009 11.299 1.00 93.94 99 ARG A N 1
ATOM 794 C CA . ARG A 1 99 ? -8.427 -7.854 12.762 1.00 93.94 99 ARG A CA 1
ATOM 795 C C . ARG A 1 99 ? -7.307 -6.894 13.201 1.00 93.94 99 ARG A C 1
ATOM 797 O O . ARG A 1 99 ? -6.274 -6.837 12.531 1.00 93.94 99 ARG A O 1
ATOM 804 N N . PRO A 1 100 ? -7.483 -6.165 14.318 1.00 94.31 100 PRO A N 1
ATOM 805 C CA . PRO A 1 100 ? -6.425 -5.322 14.854 1.00 94.31 100 PRO A CA 1
ATOM 806 C C . PRO A 1 100 ? -5.205 -6.161 15.229 1.00 94.31 100 PRO A C 1
ATOM 808 O O . PRO A 1 100 ? -5.329 -7.276 15.739 1.00 94.31 100 PRO A O 1
ATOM 811 N N . SER A 1 101 ? -4.023 -5.605 14.993 1.00 91.69 101 SER A N 1
ATOM 812 C CA . SER A 1 101 ? -2.754 -6.227 15.370 1.00 91.69 101 SER A CA 1
ATOM 813 C C . SER A 1 101 ? -2.457 -6.088 16.873 1.00 91.69 101 SER A C 1
ATOM 815 O O . SER A 1 101 ? -3.113 -5.333 17.592 1.00 91.69 101 SER A O 1
ATOM 817 N N . GLY A 1 102 ? -1.438 -6.811 17.347 1.00 90.19 102 GLY A N 1
ATOM 818 C CA . GLY A 1 102 ? -0.992 -6.787 18.743 1.00 90.19 102 GLY A CA 1
ATOM 819 C C . GLY A 1 102 ? -1.648 -7.857 19.620 1.00 90.19 102 GLY A C 1
ATOM 820 O O . GLY A 1 102 ? -2.759 -8.309 19.356 1.00 90.19 102 GLY A O 1
ATOM 821 N N . LEU A 1 103 ? -0.949 -8.255 20.690 1.00 89.38 103 LEU A N 1
ATOM 822 C CA . LEU A 1 103 ? -1.401 -9.302 21.623 1.00 89.38 103 LEU A CA 1
ATOM 823 C C . LEU A 1 103 ? -2.740 -8.957 22.288 1.00 89.38 103 LEU A C 1
ATOM 825 O O . LEU A 1 103 ? -3.558 -9.839 22.520 1.00 89.38 103 LEU A O 1
ATOM 829 N N . GLN A 1 104 ? -2.962 -7.667 22.555 1.00 88.50 104 GLN A N 1
ATOM 830 C CA . GLN A 1 104 ? -4.184 -7.140 23.167 1.00 88.50 104 GLN A CA 1
ATOM 831 C C . GLN A 1 104 ? -5.178 -6.580 22.136 1.00 88.50 104 GLN A C 1
ATOM 833 O O . GLN A 1 104 ? -6.153 -5.935 22.517 1.00 88.50 104 GLN A O 1
ATOM 838 N N . LYS A 1 105 ? -4.931 -6.801 20.833 1.00 92.62 105 LYS A N 1
ATOM 839 C CA . LYS A 1 105 ? -5.754 -6.307 19.714 1.00 92.62 105 LYS A CA 1
ATOM 840 C C . LYS A 1 105 ? -6.025 -4.793 19.772 1.00 92.62 105 LYS A C 1
ATOM 842 O O . LYS A 1 105 ? -7.110 -4.328 19.422 1.00 92.62 105 LYS A O 1
ATOM 847 N N . ASP A 1 106 ? -5.048 -4.017 20.231 1.00 92.19 106 ASP A N 1
ATOM 848 C CA . ASP A 1 106 ? -5.118 -2.555 20.334 1.00 92.19 106 ASP A CA 1
ATOM 849 C C . ASP A 1 106 ? -4.401 -1.830 19.178 1.00 92.19 106 ASP A C 1
ATOM 851 O O . ASP A 1 106 ? -4.470 -0.599 19.065 1.00 92.19 106 ASP A O 1
ATOM 855 N N . GLY A 1 107 ? -3.746 -2.591 18.296 1.00 92.25 107 GLY A N 1
ATOM 856 C CA . GLY A 1 107 ? -3.028 -2.106 17.124 1.00 92.25 107 GLY A CA 1
ATOM 857 C C . GLY A 1 107 ? -3.923 -1.746 15.937 1.00 92.25 107 GLY A C 1
ATOM 858 O O . GLY A 1 107 ? -5.149 -1.761 15.998 1.00 92.25 107 GLY A O 1
ATOM 859 N N . VAL A 1 108 ? -3.297 -1.402 14.812 1.00 94.94 108 VAL A N 1
ATOM 860 C CA . VAL A 1 108 ? -4.011 -1.042 13.575 1.00 94.94 108 VAL A CA 1
ATOM 861 C C . VAL A 1 108 ? -4.348 -2.281 12.749 1.00 94.94 108 VAL A C 1
ATOM 863 O O . VAL A 1 108 ? -3.566 -3.238 12.718 1.00 94.94 108 VAL A O 1
ATOM 866 N N . SER A 1 109 ? -5.485 -2.247 12.055 1.00 95.81 109 SER A N 1
ATOM 867 C CA . SER A 1 109 ? -5.810 -3.201 10.994 1.00 95.81 109 SER A CA 1
ATOM 868 C C . SER A 1 109 ? -5.076 -2.789 9.718 1.00 95.81 109 SER A C 1
ATOM 870 O O . SER A 1 109 ? -5.071 -1.613 9.348 1.00 95.81 109 SER A O 1
ATOM 872 N N . THR A 1 110 ? -4.408 -3.743 9.072 1.00 95.50 110 THR A N 1
ATOM 873 C CA . THR A 1 110 ? -3.602 -3.502 7.867 1.00 95.50 110 THR A CA 1
ATOM 874 C C . THR A 1 110 ? -4.119 -4.365 6.726 1.00 95.50 110 THR A C 1
ATOM 876 O O . THR A 1 110 ? -4.378 -5.545 6.935 1.00 95.50 110 THR A O 1
ATOM 879 N N . PHE A 1 111 ? -4.227 -3.778 5.537 1.00 96.25 111 PHE A N 1
ATOM 880 C CA . PHE A 1 111 ? -4.590 -4.456 4.298 1.00 96.25 111 PHE A CA 1
ATOM 881 C C . PHE A 1 111 ? -3.461 -4.304 3.299 1.00 96.25 111 PHE A C 1
ATOM 883 O O . PHE A 1 111 ? -2.965 -3.191 3.087 1.00 96.25 111 PHE A O 1
ATOM 890 N N . TYR A 1 112 ? -3.076 -5.416 2.684 1.00 95.44 112 TYR A N 1
ATOM 891 C CA . TYR A 1 112 ? -2.051 -5.426 1.661 1.00 95.44 112 TYR A CA 1
ATOM 892 C C . TYR A 1 112 ? -2.386 -6.433 0.570 1.00 95.44 112 TYR A C 1
ATOM 894 O O . TYR A 1 112 ? -2.366 -7.636 0.814 1.00 95.44 112 TYR A O 1
ATOM 902 N N . ALA A 1 113 ? -2.667 -5.937 -0.630 1.00 94.25 113 ALA A N 1
ATOM 903 C CA . ALA A 1 113 ? -2.984 -6.775 -1.777 1.00 94.25 113 ALA A CA 1
ATOM 904 C C . ALA A 1 113 ? -2.501 -6.124 -3.076 1.00 94.25 113 ALA A C 1
ATOM 906 O O . ALA A 1 113 ? -2.346 -4.902 -3.159 1.00 94.25 113 ALA A O 1
ATOM 907 N N . ARG A 1 114 ? -2.229 -6.950 -4.084 1.00 94.25 114 ARG A N 1
ATOM 908 C CA . ARG A 1 114 ? -1.837 -6.523 -5.429 1.00 94.25 114 ARG A CA 1
ATOM 909 C C . ARG A 1 114 ? -2.666 -7.300 -6.435 1.00 94.25 114 ARG A C 1
ATOM 911 O O . ARG A 1 114 ? -2.785 -8.514 -6.293 1.00 94.25 114 ARG A O 1
ATOM 918 N N . PHE A 1 115 ? -3.200 -6.590 -7.416 1.00 92.50 115 PHE A N 1
ATOM 919 C CA . PHE A 1 115 ? -4.015 -7.145 -8.485 1.00 92.50 115 PHE A CA 1
ATOM 920 C C . PHE A 1 115 ? -3.465 -6.653 -9.809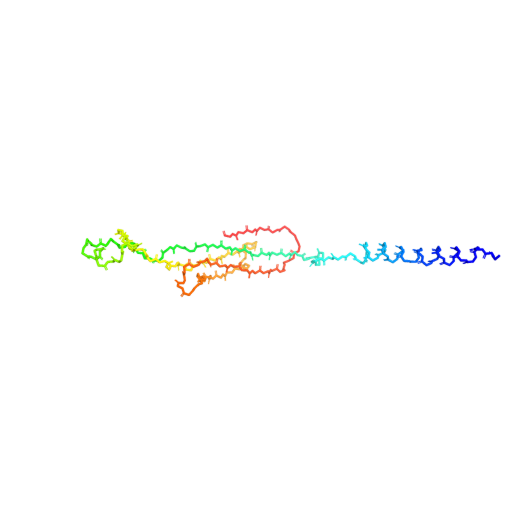 1.00 92.50 115 PHE A C 1
ATOM 922 O O . PHE A 1 115 ? -3.320 -5.442 -9.990 1.00 92.50 115 PHE A O 1
ATOM 929 N N . ASP A 1 116 ? -3.187 -7.587 -10.706 1.00 92.38 116 ASP A N 1
ATOM 930 C CA . ASP A 1 116 ? -2.912 -7.278 -12.100 1.00 92.38 116 ASP A CA 1
ATOM 931 C C . ASP A 1 116 ? -4.263 -7.209 -12.823 1.00 92.38 116 ASP A C 1
ATOM 933 O O . ASP A 1 116 ? -5.097 -8.108 -12.702 1.00 92.38 116 ASP A O 1
ATOM 937 N N . ILE A 1 117 ? -4.514 -6.089 -13.489 1.00 92.69 117 ILE A N 1
ATOM 938 C CA . ILE A 1 117 ? -5.744 -5.785 -14.220 1.00 92.69 117 ILE A CA 1
ATOM 939 C C . ILE A 1 117 ? -5.372 -5.388 -15.650 1.00 92.69 117 ILE A C 1
ATOM 941 O O . ILE A 1 117 ? -4.254 -4.930 -15.864 1.00 92.69 117 ILE A O 1
ATOM 945 N N . PRO A 1 118 ? -6.270 -5.512 -16.636 1.00 91.75 118 PRO A N 1
ATOM 946 C CA . PRO A 1 118 ? -6.001 -4.991 -17.972 1.00 91.75 118 PRO A CA 1
ATOM 947 C C . PRO A 1 118 ? -5.673 -3.494 -17.928 1.00 91.75 118 PRO A C 1
ATOM 949 O O . PRO A 1 118 ? -6.221 -2.764 -17.106 1.00 91.75 118 PRO A O 1
ATOM 952 N N . ALA A 1 119 ? -4.794 -3.022 -18.806 1.00 91.06 119 ALA A N 1
ATOM 953 C CA . ALA A 1 119 ? -4.536 -1.599 -18.961 1.00 91.06 119 ALA A CA 1
ATOM 954 C C . ALA A 1 119 ? -5.764 -0.889 -19.561 1.00 91.06 119 ALA A C 1
ATOM 956 O O . ALA A 1 119 ? -6.427 -1.397 -20.467 1.00 91.06 119 ALA A O 1
ATOM 957 N N . GLY A 1 120 ? -6.068 0.315 -19.073 1.00 90.62 120 GLY A N 1
ATOM 958 C CA . GLY A 1 120 ? -7.201 1.099 -19.559 1.00 90.62 120 GLY A CA 1
ATOM 959 C C . GLY A 1 120 ? -7.759 2.075 -18.530 1.00 90.62 120 GLY A C 1
ATOM 960 O O . GLY A 1 120 ? -7.167 2.325 -17.479 1.00 90.62 120 GLY A O 1
ATOM 961 N N . ASN A 1 121 ? -8.923 2.646 -18.848 1.00 91.75 121 ASN A N 1
ATOM 962 C CA . ASN A 1 121 ? -9.668 3.493 -17.921 1.00 91.75 121 ASN A CA 1
ATOM 963 C C . ASN A 1 121 ? -10.529 2.618 -17.010 1.00 91.75 121 ASN A C 1
ATOM 965 O O . ASN A 1 121 ? -11.417 1.912 -17.486 1.00 91.75 121 ASN A O 1
ATOM 969 N N . HIS A 1 122 ? -10.299 2.716 -15.704 1.00 92.50 122 HIS A N 1
ATOM 970 C CA . HIS A 1 122 ? -11.083 2.012 -14.696 1.00 92.50 122 HIS A CA 1
ATOM 971 C C . HIS A 1 122 ? -11.661 2.987 -13.678 1.00 92.50 122 HIS A C 1
ATOM 973 O O . HIS A 1 122 ? -11.015 3.964 -13.296 1.00 92.50 122 HIS A O 1
ATOM 979 N N . PHE A 1 123 ? -12.863 2.687 -13.197 1.00 93.19 123 PHE A N 1
ATOM 980 C CA . PHE A 1 123 ? -13.471 3.386 -12.073 1.00 93.19 123 PHE A CA 1
ATOM 981 C C . PHE A 1 123 ? -13.257 2.581 -10.798 1.00 93.19 123 PHE A C 1
ATOM 983 O O . PHE A 1 123 ? -13.591 1.399 -10.745 1.00 93.19 123 PHE A O 1
ATOM 990 N N . ILE A 1 124 ? -12.710 3.230 -9.772 1.00 92.50 124 ILE A N 1
ATOM 991 C CA . ILE A 1 124 ? -12.434 2.618 -8.470 1.00 92.50 124 ILE A CA 1
ATOM 992 C C . ILE A 1 124 ? -13.390 3.208 -7.433 1.00 92.50 124 ILE A C 1
ATOM 994 O O . ILE A 1 124 ? -13.508 4.431 -7.322 1.00 92.50 124 ILE A O 1
ATOM 998 N N . LYS A 1 125 ? -14.039 2.341 -6.653 1.00 92.81 125 LYS A N 1
ATOM 999 C CA . LYS A 1 125 ? -14.846 2.693 -5.474 1.00 92.81 125 LYS A CA 1
ATOM 1000 C C . LYS A 1 125 ? -14.342 1.900 -4.264 1.00 92.81 125 LYS A C 1
ATOM 1002 O O . LYS A 1 125 ? -13.912 0.759 -4.423 1.00 92.81 125 LYS A O 1
ATOM 1007 N N . ALA A 1 126 ? -14.353 2.506 -3.078 1.00 84.12 126 ALA A N 1
ATOM 1008 C CA . ALA A 1 126 ? -13.853 1.918 -1.831 1.00 84.12 126 ALA A CA 1
ATOM 1009 C C . ALA A 1 126 ? -14.724 2.314 -0.632 1.00 84.12 126 ALA A C 1
ATOM 1011 O O . ALA A 1 126 ? -15.343 3.401 -0.708 1.00 84.12 126 ALA A O 1
#

Secondary structure (DSSP, 8-state):
---HHHHHHHHHHHHHHHHHHHHHHH-S---SS-TTEEEEEEEEEEPPPB-SPPEEPPHHHHHHS-GGG--SEE----B--EEEEEEETTEEEEEEEEPPPSTTS-S-EEEEEEEEEESS---EE-